Protein AF-F6DNU6-F1 (afdb_monomer_lite)

pLDDT: mean 87.02, std 7.3, range [61.88, 95.44]

Foldseek 3Di:
DKKKKFFAADDDDPVVNLVVLLVVFWDKDKDFQDPQRPCVVVVVVVQQVLLQDPVRHRWWWKWKDQADGIIMIITGDPPHCLCPPCVVPDPVVSNVCCCVVPRCCPRRVDPCVVCVVRIDMDPPVSVSRVCSNVVVGRIMMMTDD

Sequence (145 aa):
MNQAVMVQCEGTLHPLSLLDKLAKDFIQEDYILTNHEKNLHVLCSRMDRLSQSKTGRRKPVYTLYSGGDCSFIISLKETSPLMTEFADSPPEERDQKILVKFILQPLLELDTEKQPHRLIYTKDLSAAIEAVDAGEYPYLFLFNF

Structure (mmCIF, N/CA/C/O backbone):
data_AF-F6DNU6-F1
#
_entry.id   AF-F6DNU6-F1
#
loop_
_atom_site.group_PDB
_atom_site.id
_atom_site.type_symbol
_atom_site.label_atom_id
_atom_site.label_alt_id
_atom_site.label_comp_id
_atom_site.label_asym_id
_atom_site.label_entity_id
_atom_site.label_seq_id
_atom_site.pdbx_PDB_ins_code
_atom_site.Cartn_x
_atom_site.Cartn_y
_atom_site.Cartn_z
_atom_site.occupancy
_atom_site.B_iso_or_equiv
_atom_site.auth_seq_id
_atom_site.auth_comp_id
_atom_site.auth_asym_id
_atom_site.auth_atom_id
_atom_site.pdbx_PDB_model_num
ATOM 1 N N . MET A 1 1 ? -6.520 13.226 -2.376 1.00 62.97 1 MET A N 1
ATOM 2 C CA . MET A 1 1 ? -5.460 13.452 -3.396 1.00 62.97 1 MET A CA 1
ATOM 3 C C . MET A 1 1 ? -4.565 12.225 -3.347 1.00 62.97 1 MET A C 1
ATOM 5 O O . MET A 1 1 ? -4.277 11.782 -2.248 1.00 62.97 1 MET A O 1
ATOM 9 N N . ASN A 1 2 ? -4.182 11.638 -4.484 1.00 80.50 2 ASN A N 1
ATOM 10 C CA . ASN A 1 2 ? -3.369 10.415 -4.474 1.00 80.50 2 ASN A CA 1
ATOM 11 C C . ASN A 1 2 ? -1.880 10.754 -4.371 1.00 80.50 2 ASN A C 1
ATOM 13 O O . ASN A 1 2 ? -1.423 11.723 -4.983 1.00 80.50 2 ASN A O 1
ATOM 17 N N . GLN A 1 3 ? -1.135 9.936 -3.637 1.00 86.56 3 GLN A N 1
ATOM 18 C CA . GLN A 1 3 ? 0.317 10.010 -3.557 1.00 86.56 3 GLN A CA 1
ATOM 19 C C . GLN A 1 3 ? 0.903 8.606 -3.627 1.00 86.56 3 GLN A C 1
ATOM 21 O O . GLN A 1 3 ? 0.259 7.617 -3.272 1.00 86.56 3 GLN A O 1
ATOM 26 N N . ALA A 1 4 ? 2.137 8.537 -4.101 1.00 89.25 4 ALA A N 1
ATOM 27 C CA . ALA A 1 4 ? 2.913 7.324 -4.115 1.00 89.25 4 ALA A CA 1
ATOM 28 C C . ALA A 1 4 ? 4.242 7.492 -3.380 1.00 89.25 4 ALA A C 1
ATOM 30 O O . ALA A 1 4 ? 4.821 8.581 -3.336 1.00 89.25 4 ALA A O 1
ATOM 31 N N . VAL A 1 5 ? 4.721 6.382 -2.827 1.00 91.94 5 VAL A N 1
ATOM 32 C CA . VAL A 1 5 ? 6.062 6.214 -2.271 1.00 91.94 5 VAL A CA 1
ATOM 33 C C . VAL A 1 5 ? 6.753 5.102 -3.034 1.00 91.94 5 VAL A C 1
ATOM 35 O O . VAL A 1 5 ? 6.322 3.951 -2.976 1.00 91.94 5 VAL A O 1
ATOM 38 N N . MET A 1 6 ? 7.832 5.451 -3.721 1.00 91.31 6 MET A N 1
ATOM 39 C CA . MET A 1 6 ? 8.791 4.483 -4.238 1.00 91.31 6 MET A CA 1
ATOM 40 C C . MET A 1 6 ? 9.806 4.171 -3.144 1.00 91.31 6 MET A C 1
ATOM 42 O O . MET A 1 6 ? 10.281 5.072 -2.442 1.00 91.31 6 MET A O 1
ATOM 46 N N . VAL A 1 7 ? 10.119 2.891 -2.986 1.00 87.38 7 VAL A N 1
ATOM 47 C CA . VAL A 1 7 ? 10.970 2.395 -1.906 1.00 87.38 7 VAL A CA 1
ATOM 48 C C . VAL A 1 7 ? 12.264 1.858 -2.491 1.00 87.38 7 VAL A C 1
ATOM 50 O O . VAL A 1 7 ? 12.227 0.934 -3.293 1.00 87.38 7 VAL A O 1
ATOM 53 N N . GLN A 1 8 ? 13.404 2.389 -2.056 1.00 84.56 8 GLN A N 1
ATOM 54 C CA . GLN A 1 8 ? 14.723 1.818 -2.322 1.00 84.56 8 GLN A CA 1
ATOM 55 C C . GLN A 1 8 ? 15.149 0.957 -1.131 1.00 84.56 8 GLN A C 1
ATOM 57 O O . GLN A 1 8 ? 15.341 1.466 -0.029 1.00 84.56 8 GLN A O 1
ATOM 62 N N . CYS A 1 9 ? 15.332 -0.345 -1.332 1.00 77.31 9 CYS A N 1
ATOM 63 C CA . CYS A 1 9 ? 15.894 -1.232 -0.315 1.00 77.31 9 CYS A CA 1
ATOM 64 C C . CYS A 1 9 ? 16.938 -2.179 -0.918 1.00 77.31 9 CYS A C 1
ATOM 66 O O . CYS A 1 9 ? 16.866 -2.549 -2.089 1.00 77.31 9 CYS A O 1
ATOM 68 N N . GLU A 1 10 ? 17.928 -2.554 -0.106 1.00 65.25 10 GLU A N 1
ATOM 69 C CA . GLU A 1 10 ? 18.915 -3.580 -0.443 1.00 65.25 10 GLU A CA 1
ATOM 70 C C . GLU A 1 10 ? 18.391 -4.928 0.062 1.00 65.25 10 GLU A C 1
ATOM 72 O O . GLU A 1 10 ? 18.157 -5.084 1.256 1.00 65.25 10 GLU A O 1
ATOM 77 N N . GLY A 1 11 ? 18.190 -5.891 -0.841 1.00 61.88 11 GLY A N 1
ATOM 78 C CA . GLY A 1 11 ? 17.512 -7.149 -0.521 1.00 61.88 11 GLY A CA 1
ATOM 79 C C . GLY A 1 11 ? 15.991 -6.982 -0.531 1.00 61.88 11 GLY A C 1
ATOM 80 O O . GLY A 1 11 ? 15.403 -6.297 0.300 1.00 61.88 11 GLY A O 1
ATOM 81 N N . THR A 1 12 ? 15.334 -7.600 -1.506 1.00 65.38 12 THR A N 1
ATOM 82 C CA . THR A 1 12 ? 13.887 -7.481 -1.688 1.00 65.38 12 THR A CA 1
ATOM 83 C C . THR A 1 12 ? 13.181 -8.642 -1.002 1.00 65.38 12 THR A C 1
ATOM 85 O O . THR A 1 12 ? 13.381 -9.812 -1.331 1.00 65.38 12 THR A O 1
ATOM 88 N N . LEU A 1 13 ? 12.333 -8.333 -0.020 1.00 77.19 13 LEU A N 1
ATOM 89 C CA . LEU A 1 13 ? 11.411 -9.322 0.524 1.00 77.19 13 LEU A CA 1
ATOM 90 C C . LEU A 1 13 ? 10.377 -9.642 -0.559 1.00 77.19 13 LEU A C 1
ATOM 92 O O . LEU A 1 13 ? 9.600 -8.766 -0.922 1.00 77.19 13 LEU A O 1
ATOM 96 N N . HIS A 1 14 ? 10.336 -10.867 -1.081 1.00 83.75 14 HIS A N 1
ATOM 97 C CA . HIS A 1 14 ? 9.390 -11.211 -2.150 1.00 83.75 14 HIS A CA 1
ATOM 98 C C . HIS A 1 14 ? 7.976 -10.647 -1.858 1.00 83.75 14 HIS A C 1
ATOM 100 O O . HIS A 1 14 ? 7.519 -10.791 -0.721 1.00 83.75 14 HIS A O 1
ATOM 106 N N . PRO A 1 15 ? 7.276 -10.006 -2.821 1.00 83.38 15 PRO A N 1
ATOM 107 C CA . PRO A 1 15 ? 6.016 -9.297 -2.560 1.00 83.38 15 PRO A CA 1
ATOM 108 C C . PRO A 1 15 ? 4.997 -10.133 -1.779 1.00 83.38 15 PRO A C 1
ATOM 110 O O . PRO A 1 15 ? 4.386 -9.653 -0.832 1.00 83.38 15 PRO A O 1
ATOM 113 N N . LEU A 1 16 ? 4.894 -11.426 -2.095 1.00 85.75 16 LEU A N 1
ATOM 114 C CA . LEU A 1 16 ? 4.028 -12.358 -1.363 1.00 85.75 16 LEU A CA 1
ATOM 115 C C . LEU A 1 16 ? 4.423 -12.525 0.113 1.00 85.75 16 LEU A C 1
ATOM 117 O O . LEU A 1 16 ? 3.560 -12.562 0.978 1.00 85.75 16 LEU A O 1
ATOM 121 N N . SER A 1 17 ? 5.717 -12.550 0.432 1.00 88.06 17 SER A N 1
ATOM 122 C CA . SER A 1 17 ? 6.191 -12.607 1.819 1.00 88.06 17 SER A CA 1
ATOM 123 C C . SER A 1 17 ? 5.912 -11.309 2.581 1.00 88.06 17 SER A C 1
ATOM 125 O O . SER A 1 17 ? 5.690 -11.343 3.791 1.00 88.06 17 SER A O 1
ATOM 127 N N . LEU A 1 18 ? 5.913 -10.162 1.894 1.00 87.12 18 LEU A N 1
ATOM 128 C CA . LEU A 1 18 ? 5.476 -8.891 2.476 1.00 87.12 18 LEU A CA 1
ATOM 129 C C . LEU A 1 18 ? 3.975 -8.929 2.792 1.00 87.12 18 LEU A C 1
ATOM 131 O O . LEU A 1 18 ? 3.565 -8.576 3.899 1.00 87.12 18 LEU A O 1
ATOM 135 N N . LEU A 1 19 ? 3.173 -9.410 1.844 1.00 88.44 19 LEU A N 1
ATOM 136 C CA . LEU A 1 19 ? 1.733 -9.581 2.006 1.00 88.44 19 LEU A CA 1
ATOM 137 C C . LEU A 1 19 ? 1.398 -10.536 3.155 1.00 88.44 19 LEU A C 1
ATOM 139 O O . LEU A 1 19 ? 0.581 -10.188 4.005 1.00 88.44 19 LEU A O 1
ATOM 143 N N . ASP A 1 20 ? 2.067 -11.682 3.265 1.00 89.56 20 ASP A N 1
ATOM 144 C CA . ASP A 1 20 ? 1.837 -12.635 4.359 1.00 89.56 20 ASP A CA 1
ATOM 145 C C . ASP A 1 20 ? 2.011 -11.983 5.738 1.00 89.56 20 ASP A C 1
ATOM 147 O O . ASP A 1 20 ? 1.183 -12.165 6.634 1.00 89.56 20 ASP A O 1
ATOM 151 N N . LYS A 1 21 ? 3.048 -11.151 5.906 1.00 89.19 21 LYS A N 1
ATOM 152 C CA . LYS A 1 21 ? 3.270 -10.412 7.159 1.00 89.19 21 LYS A CA 1
ATOM 153 C C . LYS A 1 21 ? 2.172 -9.370 7.418 1.00 89.19 21 LYS A C 1
ATOM 155 O O . LYS A 1 21 ? 1.779 -9.170 8.568 1.00 89.19 21 LYS A O 1
ATOM 160 N N . LEU A 1 22 ? 1.645 -8.737 6.368 1.00 90.44 22 LEU A N 1
ATOM 161 C CA . LEU A 1 22 ? 0.568 -7.744 6.464 1.00 90.44 22 LEU A CA 1
ATOM 162 C C . LEU A 1 22 ? -0.808 -8.364 6.738 1.00 90.44 22 LEU A C 1
ATOM 164 O O . LEU A 1 22 ? -1.674 -7.693 7.302 1.00 90.44 22 LEU A O 1
ATOM 168 N N . ALA A 1 23 ? -1.025 -9.639 6.407 1.00 90.81 23 ALA A N 1
ATOM 169 C CA . ALA A 1 23 ? -2.318 -10.318 6.549 1.00 90.81 23 ALA A CA 1
ATOM 170 C C . ALA A 1 23 ? -2.870 -10.322 7.990 1.00 90.81 23 ALA A C 1
ATOM 172 O O . ALA A 1 23 ? -4.078 -10.486 8.200 1.00 90.81 23 ALA A O 1
ATOM 173 N N . LYS A 1 24 ? -2.012 -10.113 9.000 1.00 91.31 24 LYS A N 1
ATOM 174 C CA . LYS A 1 24 ? -2.421 -9.963 10.402 1.00 91.31 24 LYS A CA 1
ATOM 175 C C . LYS A 1 24 ? -3.362 -8.771 10.592 1.00 91.31 24 LYS A C 1
ATOM 177 O O . LYS A 1 24 ? -4.462 -8.946 11.121 1.00 91.31 24 LYS A O 1
ATOM 182 N N . ASP A 1 25 ? -2.971 -7.600 10.103 1.00 93.12 25 ASP A N 1
ATOM 183 C CA . ASP 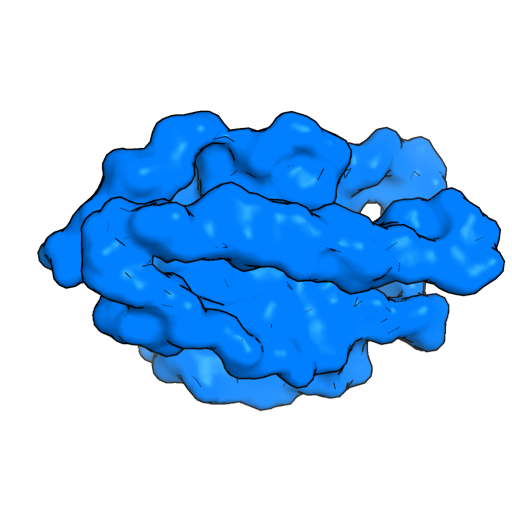A 1 25 ? -3.661 -6.328 10.350 1.00 93.12 25 ASP A CA 1
ATOM 184 C C . ASP A 1 25 ? -4.438 -5.813 9.134 1.00 93.12 25 ASP A C 1
ATOM 186 O O . ASP A 1 25 ? -5.345 -4.993 9.279 1.00 93.12 25 ASP A O 1
ATOM 190 N N . PHE A 1 26 ? -4.161 -6.352 7.949 1.00 94.31 26 PHE A N 1
ATOM 191 C CA . PHE A 1 26 ? -4.741 -5.894 6.697 1.00 94.31 26 PHE A CA 1
ATOM 192 C C . PHE A 1 26 ? -5.527 -6.991 5.972 1.00 94.31 26 PHE A C 1
ATOM 194 O O . PHE A 1 26 ? -5.268 -8.185 6.119 1.00 94.31 26 PHE A O 1
ATOM 201 N N . ILE A 1 27 ? -6.524 -6.564 5.201 1.00 94.44 27 ILE A N 1
ATOM 202 C CA . ILE A 1 27 ? -7.252 -7.366 4.215 1.00 94.44 27 ILE A CA 1
ATOM 203 C C . ILE A 1 27 ? -6.637 -7.068 2.852 1.00 94.44 27 ILE A C 1
ATOM 205 O O . ILE A 1 27 ? -6.390 -5.902 2.542 1.00 94.44 27 ILE A O 1
ATOM 209 N N . GLN A 1 28 ? -6.413 -8.107 2.057 1.00 94.44 28 GLN A N 1
ATOM 210 C CA . GLN A 1 28 ? -5.783 -8.009 0.745 1.00 94.44 28 GLN A CA 1
ATOM 211 C C . GLN A 1 28 ? -6.804 -8.278 -0.355 1.00 94.44 28 GLN A C 1
ATOM 213 O O . GLN A 1 28 ? -7.675 -9.137 -0.207 1.00 94.44 28 GLN A O 1
ATOM 218 N N . GLU A 1 29 ? -6.690 -7.528 -1.440 1.00 94.75 29 GLU A N 1
ATOM 219 C CA . GLU A 1 29 ? -7.456 -7.700 -2.666 1.00 94.75 29 GLU A CA 1
ATOM 220 C C . GLU A 1 29 ? -6.503 -7.569 -3.854 1.00 94.75 29 GLU A C 1
ATOM 222 O O . GLU A 1 29 ? -5.816 -6.555 -3.992 1.00 94.75 29 GLU A O 1
ATOM 227 N N . ASP A 1 30 ? -6.470 -8.590 -4.705 1.00 93.38 30 ASP A N 1
ATOM 228 C CA . ASP A 1 30 ? -5.688 -8.565 -5.938 1.00 93.38 30 ASP A CA 1
ATOM 229 C C . ASP A 1 30 ? -6.313 -7.584 -6.933 1.00 93.38 30 ASP A C 1
ATOM 231 O O . ASP A 1 30 ? -7.536 -7.521 -7.099 1.00 93.38 30 ASP A O 1
ATOM 235 N N . TYR A 1 31 ? -5.471 -6.838 -7.638 1.00 93.50 31 TYR A N 1
ATOM 236 C CA . TYR A 1 31 ? -5.895 -5.903 -8.665 1.00 93.50 31 TYR A CA 1
ATOM 237 C C . TYR A 1 31 ? -4.962 -5.964 -9.870 1.00 93.50 31 TYR A C 1
ATOM 239 O O . TYR A 1 31 ? -3.755 -5.749 -9.754 1.00 93.50 31 TYR A O 1
ATOM 247 N N . ILE A 1 32 ? -5.537 -6.203 -11.049 1.00 92.19 32 ILE A N 1
ATOM 248 C CA . ILE A 1 32 ? -4.787 -6.186 -12.304 1.00 92.19 32 ILE A CA 1
ATOM 249 C C . ILE A 1 32 ? -4.638 -4.742 -12.773 1.00 92.19 32 ILE A C 1
ATOM 251 O O . ILE A 1 32 ? -5.609 -4.129 -13.223 1.00 92.19 32 ILE A O 1
ATOM 255 N N . LEU A 1 33 ? -3.429 -4.199 -12.674 1.00 87.19 33 LEU A N 1
ATOM 256 C CA . LEU A 1 33 ? -3.074 -2.909 -13.248 1.00 87.19 33 LEU A CA 1
ATOM 257 C C . LEU A 1 33 ? -2.700 -3.150 -14.712 1.00 87.19 33 LEU A C 1
ATOM 259 O O . LEU A 1 33 ? -1.705 -3.794 -15.017 1.00 87.19 33 LEU A O 1
ATOM 263 N N . THR A 1 34 ? -3.550 -2.703 -15.635 1.00 81.50 34 THR A N 1
ATOM 264 C CA . THR A 1 34 ? -3.327 -2.964 -17.062 1.00 81.50 34 THR A CA 1
ATOM 265 C C . THR A 1 34 ? -2.140 -2.160 -17.574 1.00 81.50 34 THR A C 1
ATOM 267 O O . THR A 1 34 ? -2.009 -0.994 -17.197 1.00 81.50 34 THR A O 1
ATOM 270 N N . ASN A 1 35 ? -1.387 -2.725 -18.521 1.00 66.25 35 ASN A N 1
ATOM 271 C CA . ASN A 1 35 ? -0.314 -2.037 -19.244 1.00 66.25 35 ASN A CA 1
ATOM 272 C C . ASN A 1 35 ? -0.703 -0.604 -19.651 1.00 66.25 35 ASN A C 1
ATOM 274 O O . ASN A 1 35 ? -1.791 -0.368 -20.196 1.00 66.25 35 ASN A O 1
ATOM 278 N N . HIS A 1 36 ? 0.213 0.339 -19.413 1.00 64.94 36 HIS A N 1
ATOM 279 C CA . HIS A 1 36 ? 0.032 1.786 -19.607 1.00 64.94 36 HIS A CA 1
ATOM 280 C C . HIS A 1 36 ? -1.014 2.438 -18.694 1.00 64.94 36 HIS A C 1
ATOM 282 O O . HIS A 1 36 ? -1.594 3.460 -19.062 1.00 64.94 36 HIS A O 1
ATOM 288 N N . GLU A 1 37 ? -1.316 1.827 -17.546 1.00 76.94 37 GLU A N 1
ATOM 289 C CA . GLU A 1 37 ? -2.045 2.467 -16.442 1.00 76.94 37 GLU A CA 1
ATOM 290 C C . GLU A 1 37 ? -3.450 2.965 -16.796 1.00 76.94 37 GLU A C 1
ATOM 292 O O . GLU A 1 37 ? -4.044 3.796 -16.102 1.00 76.94 37 GLU A O 1
ATOM 297 N N . LYS A 1 38 ? -4.037 2.430 -17.872 1.00 81.75 38 LYS A N 1
ATOM 298 C CA . LYS A 1 38 ? -5.338 2.882 -18.387 1.00 81.75 38 LYS A CA 1
ATOM 299 C C . LYS A 1 38 ? -6.442 2.784 -17.335 1.00 81.75 38 LYS A C 1
ATOM 301 O O . LYS A 1 38 ? -7.406 3.548 -17.378 1.00 81.75 38 LYS A O 1
ATOM 306 N N . ASN A 1 39 ? -6.300 1.863 -16.384 1.00 89.50 39 ASN A N 1
ATOM 307 C CA . ASN A 1 39 ? -7.226 1.640 -15.283 1.00 89.50 39 ASN A CA 1
ATOM 308 C C . ASN A 1 39 ? -6.741 2.171 -13.920 1.00 89.50 39 ASN A C 1
ATOM 310 O O . ASN A 1 39 ? -7.404 1.912 -12.918 1.00 89.50 39 ASN A O 1
ATOM 314 N N . LEU A 1 40 ? -5.673 2.974 -13.853 1.00 90.44 40 LEU A N 1
ATOM 315 C CA . LEU A 1 40 ? -5.194 3.565 -12.595 1.00 90.44 40 LEU A CA 1
ATOM 316 C C . LEU A 1 40 ? -6.287 4.378 -11.881 1.00 90.44 40 LEU A C 1
ATOM 318 O O . LEU A 1 40 ? -6.467 4.283 -10.670 1.00 90.44 40 LEU A O 1
ATOM 322 N N . HIS A 1 41 ? -7.106 5.112 -12.635 1.00 90.62 41 HIS A N 1
ATOM 323 C CA . HIS A 1 41 ? -8.256 5.833 -12.083 1.00 90.62 41 HIS A CA 1
ATOM 324 C C . HIS A 1 41 ? -9.299 4.899 -11.429 1.00 90.62 41 HIS A C 1
ATOM 326 O O . HIS A 1 41 ? -9.942 5.271 -10.441 1.00 90.62 41 HIS A O 1
ATOM 332 N N . VAL A 1 42 ? -9.461 3.679 -11.955 1.00 93.06 42 VAL A N 1
ATOM 333 C CA . VAL A 1 42 ? -10.346 2.647 -11.394 1.00 93.06 42 VAL A CA 1
ATOM 334 C C . VAL A 1 42 ? -9.745 2.087 -10.108 1.00 93.06 42 VAL A C 1
ATOM 336 O O . VAL A 1 42 ? -10.480 1.935 -9.131 1.00 93.06 42 VAL A O 1
ATOM 339 N N . LEU A 1 43 ? -8.430 1.844 -10.078 1.00 92.88 43 LEU A N 1
ATOM 340 C CA . LEU A 1 43 ? -7.699 1.454 -8.869 1.00 92.88 43 LEU A CA 1
ATOM 341 C C . LEU A 1 43 ? -7.884 2.497 -7.760 1.00 92.88 43 LEU A C 1
ATOM 343 O O . LEU A 1 43 ? -8.356 2.156 -6.676 1.00 92.88 43 LEU A O 1
ATOM 347 N N . CYS A 1 44 ? -7.620 3.776 -8.040 1.00 92.00 44 CYS A N 1
ATOM 348 C CA . CYS A 1 44 ? -7.802 4.851 -7.061 1.00 92.00 44 CYS A CA 1
ATOM 349 C C . CYS A 1 44 ? -9.251 4.927 -6.559 1.00 92.00 44 CYS A C 1
ATOM 351 O O . CYS A 1 44 ? -9.487 5.004 -5.354 1.00 92.00 44 CYS A O 1
ATOM 353 N N . SER A 1 45 ? -10.230 4.805 -7.463 1.00 92.81 45 SER A N 1
ATOM 354 C CA . SER A 1 45 ? -11.652 4.776 -7.094 1.00 92.81 45 SER A CA 1
ATOM 355 C C . SER A 1 45 ? -12.006 3.571 -6.213 1.00 92.81 45 SER A C 1
ATOM 357 O O . SER A 1 45 ? -12.857 3.669 -5.324 1.00 92.81 45 SER A O 1
ATOM 359 N N . ARG A 1 46 ? -11.378 2.411 -6.449 1.00 94.31 46 ARG A N 1
ATOM 360 C CA . ARG A 1 46 ? -11.548 1.215 -5.617 1.00 94.31 46 ARG A CA 1
ATOM 361 C C . ARG A 1 46 ? -10.947 1.429 -4.232 1.00 94.31 46 ARG A C 1
ATOM 363 O O . ARG A 1 46 ? -11.629 1.135 -3.252 1.00 94.31 46 ARG A O 1
ATOM 370 N N . MET A 1 47 ? -9.742 1.993 -4.151 1.00 94.12 47 MET A N 1
ATOM 371 C CA . MET A 1 47 ? -9.104 2.360 -2.885 1.00 94.12 47 MET A CA 1
ATOM 372 C C . MET A 1 47 ? -9.965 3.344 -2.084 1.00 94.12 47 MET A C 1
ATOM 374 O O . MET A 1 47 ? -10.168 3.128 -0.892 1.00 94.12 47 MET A O 1
ATOM 378 N N . ASP A 1 48 ? -10.541 4.365 -2.728 1.00 92.62 48 ASP A N 1
ATOM 379 C CA . ASP A 1 48 ? -11.447 5.324 -2.081 1.00 92.62 48 ASP A CA 1
ATOM 380 C C . ASP A 1 48 ? -12.675 4.641 -1.482 1.00 92.62 48 ASP A C 1
ATOM 382 O O . ASP A 1 48 ? -12.999 4.857 -0.314 1.00 92.62 48 ASP A O 1
ATOM 386 N N . ARG A 1 49 ? -13.341 3.773 -2.252 1.00 92.94 49 ARG A N 1
ATOM 387 C CA . ARG A 1 49 ? -14.501 3.011 -1.760 1.00 92.94 49 ARG A CA 1
ATOM 388 C C . ARG A 1 49 ? -14.125 2.100 -0.607 1.00 92.94 49 ARG A C 1
ATOM 390 O O . ARG A 1 49 ? -14.872 2.012 0.362 1.00 92.94 49 ARG A O 1
ATOM 397 N N . LEU A 1 50 ? -12.981 1.430 -0.708 1.00 93.19 50 LEU A N 1
ATOM 398 C CA . LEU A 1 50 ? -12.484 0.601 0.375 1.00 93.19 50 LEU A CA 1
ATOM 399 C C . LEU A 1 50 ? -12.199 1.463 1.598 1.00 93.19 50 LEU A C 1
ATOM 401 O O . LEU A 1 50 ? -12.591 1.056 2.674 1.00 93.19 50 LEU A O 1
ATOM 405 N N . SER A 1 51 ? -11.637 2.664 1.467 1.00 92.12 51 SER A N 1
ATOM 406 C CA . SER A 1 51 ? -11.329 3.537 2.609 1.00 92.12 51 SER A CA 1
ATOM 407 C C . SER A 1 51 ? -12.556 3.965 3.429 1.00 92.12 51 SER A C 1
ATOM 409 O O . SER A 1 51 ? -12.418 4.371 4.583 1.00 92.12 51 SER A O 1
ATOM 411 N N . GLN A 1 52 ? -13.769 3.847 2.885 1.00 90.44 52 GLN A N 1
ATOM 412 C CA . GLN A 1 52 ? -15.000 4.193 3.592 1.00 90.44 52 GLN A CA 1
ATOM 413 C C . GLN A 1 52 ? -15.350 3.108 4.626 1.00 90.44 52 GLN A C 1
ATOM 415 O O . GLN A 1 52 ? -15.701 1.981 4.279 1.00 90.44 52 GLN A O 1
ATOM 420 N N . SER A 1 53 ? -15.262 3.443 5.918 1.00 82.12 53 SER A N 1
ATOM 421 C CA . SER A 1 53 ? -15.701 2.566 7.016 1.00 82.12 53 SER A CA 1
ATOM 422 C C . SER A 1 53 ? -17.174 2.779 7.353 1.00 82.12 53 SER A C 1
ATOM 424 O O . SER A 1 53 ? -17.693 3.896 7.282 1.00 82.12 53 SER A O 1
ATOM 426 N N . LYS A 1 54 ? -17.812 1.726 7.876 1.00 77.69 54 LYS A N 1
ATOM 427 C CA . LYS A 1 54 ? -19.148 1.802 8.492 1.00 77.69 54 LYS A CA 1
ATOM 428 C C . LYS A 1 54 ? -19.202 2.751 9.693 1.00 77.69 54 LYS A C 1
ATOM 430 O O . LYS A 1 54 ? -20.262 3.275 10.011 1.00 77.69 54 LYS A O 1
ATOM 435 N N . THR A 1 55 ? -18.065 2.973 10.351 1.00 77.44 55 THR A N 1
ATOM 436 C CA . THR A 1 55 ? -17.939 3.863 11.517 1.00 77.44 55 THR A CA 1
ATOM 437 C C . THR A 1 55 ? -17.833 5.346 11.146 1.00 77.44 55 THR A C 1
ATOM 439 O O . THR A 1 55 ? -17.714 6.192 12.029 1.00 77.44 55 THR A O 1
ATOM 442 N N . GLY A 1 56 ? -17.821 5.678 9.849 1.00 77.44 56 GLY A N 1
ATOM 443 C CA . GLY A 1 56 ? -17.587 7.036 9.349 1.00 77.44 56 GLY A CA 1
ATOM 444 C C . GLY A 1 56 ? -16.117 7.474 9.388 1.00 77.44 56 GLY A C 1
ATOM 445 O O . GLY A 1 56 ? -15.770 8.488 8.789 1.00 77.44 56 GLY A O 1
ATOM 446 N N . ARG A 1 57 ? -15.227 6.708 10.036 1.00 81.50 57 ARG A N 1
ATOM 447 C CA . ARG A 1 57 ? -13.780 6.964 10.020 1.00 81.50 57 ARG A CA 1
ATOM 448 C C . ARG A 1 57 ? -13.160 6.392 8.752 1.00 81.50 57 ARG A C 1
ATOM 450 O O . ARG A 1 57 ? -13.223 5.190 8.526 1.00 81.50 57 ARG A O 1
ATOM 457 N N . ARG A 1 58 ? -12.505 7.225 7.942 1.00 87.50 58 ARG A N 1
ATOM 458 C CA . ARG A 1 58 ? -11.729 6.744 6.788 1.00 87.50 58 ARG A CA 1
ATOM 459 C C . ARG A 1 58 ? -10.681 5.741 7.272 1.00 87.50 58 ARG A C 1
ATOM 461 O O . ARG A 1 58 ? -9.894 6.097 8.149 1.00 87.50 58 ARG A O 1
ATOM 468 N N . LYS A 1 59 ? -10.647 4.522 6.738 1.00 90.25 59 LYS A N 1
ATOM 469 C CA . LYS A 1 59 ? -9.592 3.546 7.039 1.00 90.25 59 LYS A CA 1
ATOM 470 C C . LYS A 1 59 ? -8.412 3.696 6.069 1.00 90.25 59 LYS A C 1
ATOM 472 O O . LYS A 1 59 ? -8.654 4.001 4.900 1.00 90.25 59 LYS A O 1
ATOM 477 N N . PRO A 1 60 ? -7.172 3.462 6.525 1.00 92.81 60 PRO A N 1
ATOM 478 C CA . PRO A 1 60 ? -6.010 3.416 5.648 1.00 92.81 60 PRO A CA 1
ATOM 479 C C . PRO A 1 60 ? -6.145 2.313 4.594 1.00 92.81 60 PRO A C 1
ATOM 481 O O . PRO A 1 60 ? -6.497 1.169 4.912 1.00 92.81 60 PRO A O 1
ATOM 484 N N . VAL A 1 61 ? -5.859 2.665 3.342 1.00 94.38 61 VAL A N 1
ATOM 485 C CA . VAL A 1 61 ? -5.813 1.742 2.204 1.00 94.38 61 VAL A CA 1
ATOM 486 C C . VAL A 1 61 ? -4.591 2.071 1.361 1.00 94.38 61 VAL A C 1
ATOM 488 O O . VAL A 1 61 ? -4.409 3.213 0.937 1.00 94.38 61 VAL A O 1
ATOM 491 N N . TYR A 1 62 ? -3.789 1.049 1.096 1.00 95.06 62 TYR A N 1
ATOM 492 C CA . TYR A 1 62 ? -2.581 1.130 0.288 1.00 95.06 62 TYR A CA 1
ATOM 493 C C . TYR A 1 62 ? -2.729 0.233 -0.933 1.00 95.06 62 TYR A C 1
ATOM 495 O O . TYR A 1 62 ? -3.454 -0.754 -0.877 1.00 95.06 62 TYR A O 1
ATOM 503 N N . THR A 1 63 ? -2.015 0.531 -2.008 1.00 95.31 63 THR A N 1
ATOM 504 C CA . THR A 1 63 ? -1.743 -0.456 -3.054 1.00 95.31 63 THR A CA 1
ATOM 505 C C . THR A 1 63 ? -0.252 -0.710 -3.089 1.00 95.31 63 THR A C 1
ATOM 507 O O . THR A 1 63 ? 0.514 0.233 -3.256 1.00 95.31 63 THR A O 1
ATOM 510 N N . LEU A 1 64 ? 0.145 -1.969 -2.933 1.00 94.44 64 LEU A N 1
ATOM 511 C CA . LEU A 1 64 ? 1.500 -2.434 -3.188 1.00 94.44 64 LEU A CA 1
ATOM 512 C C . LEU A 1 64 ? 1.618 -2.836 -4.656 1.00 94.44 64 LEU A C 1
ATOM 514 O O . LEU A 1 64 ? 0.850 -3.667 -5.143 1.00 94.44 64 LEU A O 1
ATOM 518 N N . TYR A 1 65 ? 2.613 -2.283 -5.328 1.00 93.44 65 TYR A N 1
ATOM 519 C CA . TYR A 1 65 ? 2.987 -2.642 -6.682 1.00 93.44 65 TYR A CA 1
ATOM 520 C C . TYR A 1 65 ? 4.481 -2.955 -6.745 1.00 93.44 65 TYR A C 1
ATOM 522 O O . TYR A 1 65 ? 5.290 -2.254 -6.140 1.00 93.44 65 TYR A O 1
ATOM 530 N N . SER A 1 66 ? 4.837 -4.031 -7.441 1.00 91.12 66 SER A N 1
ATOM 531 C CA . SER A 1 66 ? 6.212 -4.538 -7.545 1.00 91.12 66 SER A CA 1
ATOM 532 C C . SER A 1 66 ? 6.593 -4.902 -8.985 1.00 91.12 66 SER A C 1
ATOM 534 O O . SER A 1 66 ? 7.420 -5.788 -9.190 1.00 91.12 66 SER A O 1
ATOM 536 N N . GLY A 1 67 ? 5.943 -4.265 -9.965 1.00 88.25 67 GLY A N 1
ATOM 537 C CA . GLY A 1 67 ? 6.163 -4.477 -11.397 1.00 88.25 67 GLY A CA 1
ATOM 538 C C . GLY A 1 67 ? 5.232 -5.516 -12.028 1.00 88.25 67 GLY A C 1
ATOM 539 O O . GLY A 1 67 ? 4.699 -6.405 -11.352 1.00 88.25 67 GLY A O 1
ATOM 540 N N . GLY A 1 68 ? 5.046 -5.398 -13.344 1.00 86.88 68 GLY A N 1
ATOM 541 C CA . GLY A 1 68 ? 4.165 -6.254 -14.141 1.00 86.88 68 GLY A CA 1
ATOM 542 C C . GLY A 1 68 ? 2.687 -5.885 -13.997 1.00 86.88 68 GLY A C 1
ATOM 543 O O . GLY A 1 68 ? 2.338 -4.731 -13.771 1.00 86.88 68 GLY A O 1
ATOM 544 N N . ASP A 1 69 ? 1.798 -6.872 -14.111 1.00 85.50 69 ASP A N 1
ATOM 545 C CA . ASP A 1 69 ? 0.358 -6.598 -14.252 1.00 85.50 69 ASP A CA 1
ATOM 546 C C . ASP A 1 69 ? -0.407 -6.685 -12.920 1.00 85.50 69 ASP A C 1
ATOM 548 O O . ASP A 1 69 ? -1.585 -6.338 -12.850 1.00 85.50 69 ASP A O 1
ATOM 552 N N . CYS A 1 70 ? 0.221 -7.197 -11.857 1.00 88.06 70 CYS A N 1
ATOM 553 C CA . CYS A 1 70 ? -0.446 -7.464 -10.585 1.00 88.06 70 CYS A CA 1
ATOM 554 C C . CYS A 1 70 ? -0.067 -6.430 -9.523 1.00 88.06 70 CYS A C 1
ATOM 556 O O . CYS A 1 70 ? 1.103 -6.143 -9.278 1.00 88.06 70 CYS A O 1
ATOM 558 N N . SER A 1 71 ? -1.083 -5.907 -8.852 1.00 93.06 71 SER A N 1
ATOM 559 C CA . SER A 1 71 ? -0.966 -5.029 -7.696 1.00 93.06 71 SER A CA 1
ATOM 560 C C . SER A 1 71 ? -1.876 -5.541 -6.584 1.00 93.06 71 SER A C 1
ATOM 562 O O . SER A 1 71 ? -2.860 -6.233 -6.843 1.00 93.06 71 SER A O 1
ATOM 564 N N . PHE A 1 72 ? -1.558 -5.204 -5.341 1.00 94.81 72 PHE A N 1
ATOM 565 C CA . PHE A 1 72 ? -2.295 -5.690 -4.181 1.00 94.81 72 PHE A CA 1
ATOM 566 C C . PHE A 1 72 ? -2.837 -4.513 -3.391 1.00 94.81 72 PHE A C 1
ATOM 568 O O . PHE A 1 72 ? -2.070 -3.727 -2.832 1.00 94.81 72 PHE A O 1
ATOM 575 N N . ILE A 1 73 ? -4.159 -4.400 -3.315 1.00 95.44 73 ILE A N 1
ATOM 576 C CA . ILE A 1 73 ? -4.819 -3.423 -2.457 1.00 95.44 73 ILE A CA 1
ATOM 577 C C . ILE A 1 73 ? -4.850 -3.984 -1.038 1.00 95.44 73 ILE A C 1
ATOM 579 O O . ILE A 1 73 ? -5.401 -5.050 -0.777 1.00 95.44 73 ILE A O 1
ATOM 583 N N . ILE A 1 74 ? -4.275 -3.245 -0.103 1.00 95.19 74 ILE A N 1
ATOM 584 C CA . ILE A 1 74 ? -4.076 -3.637 1.284 1.00 95.19 74 ILE A CA 1
ATOM 585 C C . ILE A 1 74 ? -4.858 -2.648 2.155 1.00 95.19 74 ILE A C 1
ATOM 587 O O . ILE A 1 74 ? -4.479 -1.489 2.324 1.00 95.19 74 ILE A O 1
ATOM 591 N N . SER A 1 75 ? -5.993 -3.098 2.687 1.00 94.50 75 SER A N 1
ATOM 592 C CA . SER A 1 75 ? -6.916 -2.286 3.491 1.00 94.50 75 SER A CA 1
ATOM 593 C C . SER A 1 75 ? -6.809 -2.632 4.968 1.00 94.50 75 SER A C 1
ATOM 595 O O . SER A 1 75 ? -6.943 -3.802 5.329 1.00 94.50 75 SER A O 1
ATOM 597 N N . LEU A 1 76 ? -6.643 -1.640 5.843 1.00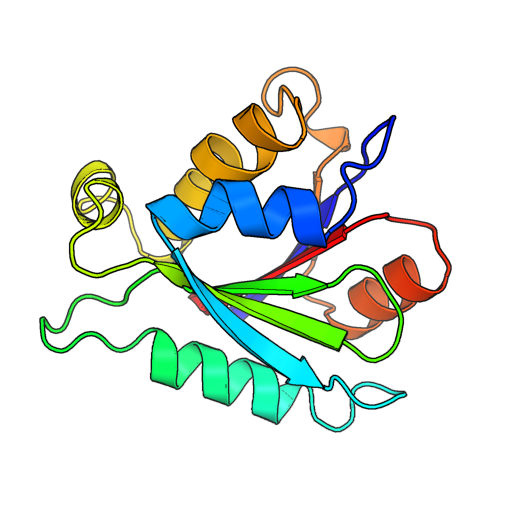 93.75 76 LEU A N 1
ATOM 598 C CA . LEU A 1 76 ? -6.553 -1.898 7.281 1.00 93.75 76 LEU A CA 1
ATOM 599 C C . LEU A 1 76 ? -7.865 -2.508 7.812 1.00 93.75 76 LEU A C 1
ATOM 601 O O . LEU A 1 76 ? -8.964 -2.066 7.458 1.00 93.75 76 LEU A O 1
ATOM 605 N N . LYS A 1 77 ? -7.772 -3.543 8.653 1.00 92.69 77 LYS A N 1
ATOM 606 C CA . LYS A 1 77 ? -8.946 -4.132 9.314 1.00 92.69 77 LYS A CA 1
ATOM 607 C C . LYS A 1 77 ? -9.540 -3.124 10.293 1.00 92.69 77 LYS A C 1
ATOM 609 O O . LYS A 1 77 ? -8.815 -2.526 11.079 1.00 92.69 77 LYS A O 1
ATOM 614 N N . GLU A 1 78 ? -10.867 -3.012 10.327 1.00 88.50 78 GLU A N 1
ATOM 615 C CA . GLU A 1 78 ? -11.553 -2.151 11.308 1.00 88.50 78 GLU A CA 1
ATOM 616 C C . GLU A 1 78 ? -11.261 -2.573 12.759 1.00 88.50 78 GLU A C 1
ATOM 618 O O . GLU A 1 78 ? -11.315 -1.751 13.667 1.00 88.50 78 GLU A O 1
ATOM 623 N N . THR A 1 79 ? -10.918 -3.846 12.970 1.00 89.19 79 THR A N 1
ATOM 624 C CA . THR A 1 79 ? -10.548 -4.417 14.271 1.00 89.19 79 THR A CA 1
ATOM 625 C C . THR A 1 79 ? -9.066 -4.264 14.616 1.00 89.19 79 THR A C 1
ATOM 627 O O . THR A 1 79 ? -8.664 -4.693 15.695 1.00 89.19 79 THR A O 1
ATOM 630 N N . SER A 1 80 ? -8.228 -3.745 13.710 1.00 90.50 80 SER A N 1
ATOM 631 C CA . SER A 1 80 ? -6.798 -3.596 13.986 1.00 90.50 80 SER A CA 1
ATOM 632 C C . SER A 1 80 ? -6.576 -2.485 15.020 1.00 90.50 80 SER A C 1
ATOM 634 O O . SER A 1 80 ? -7.171 -1.411 14.888 1.00 90.50 80 SER A O 1
ATOM 636 N N . PRO A 1 81 ? -5.689 -2.681 16.015 1.00 88.19 81 PRO A N 1
ATOM 637 C CA . PRO A 1 81 ? -5.339 -1.628 16.972 1.00 88.19 81 PRO A CA 1
ATOM 638 C C . PRO A 1 81 ? -4.768 -0.370 16.290 1.00 88.19 81 PRO A C 1
ATOM 640 O O . PRO A 1 81 ? -4.925 0.740 16.808 1.00 88.19 81 PRO A O 1
ATOM 643 N N . LEU A 1 82 ? -4.211 -0.514 15.080 1.00 87.75 82 LEU A N 1
ATOM 644 C CA . LEU A 1 82 ? -3.680 0.587 14.271 1.00 87.75 82 LEU A CA 1
ATOM 645 C C . LEU A 1 82 ? -4.755 1.610 13.865 1.00 87.75 82 LEU A C 1
ATOM 647 O O . LEU A 1 82 ? -4.433 2.768 13.606 1.00 87.75 82 LEU A O 1
ATOM 651 N N . MET A 1 83 ? -6.041 1.227 13.866 1.00 86.25 83 MET A N 1
ATOM 652 C CA . MET A 1 83 ? -7.156 2.160 13.644 1.00 86.25 83 MET A CA 1
ATOM 653 C C . MET A 1 83 ? -7.294 3.198 14.766 1.00 86.25 83 MET A C 1
ATOM 655 O O . MET A 1 83 ? -7.892 4.255 14.555 1.00 86.25 83 MET A O 1
ATOM 659 N N . THR A 1 84 ? -6.781 2.891 15.962 1.00 85.19 84 THR A N 1
ATOM 660 C CA . THR A 1 84 ? -6.890 3.751 17.149 1.00 85.19 84 THR A CA 1
ATOM 661 C C . THR A 1 84 ? -5.591 4.454 17.520 1.00 85.19 84 THR A C 1
ATOM 663 O O . THR A 1 84 ? -5.651 5.567 18.030 1.00 85.19 84 THR A O 1
ATOM 666 N N . GLU A 1 85 ? -4.435 3.858 17.218 1.00 83.69 85 GLU A N 1
ATOM 667 C CA . GLU A 1 85 ? -3.116 4.356 17.642 1.00 83.69 85 GLU A CA 1
ATOM 668 C C . GLU A 1 85 ? -2.785 5.765 17.116 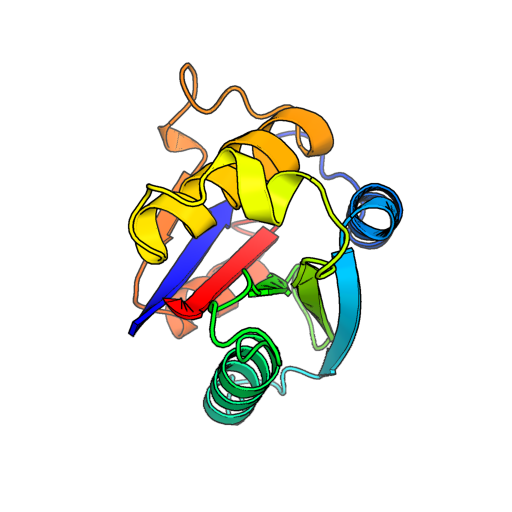1.00 83.69 85 GLU A C 1
ATOM 670 O O . GLU A 1 85 ? -2.084 6.532 17.771 1.00 83.69 85 GLU A O 1
ATOM 675 N N . PHE A 1 86 ? -3.352 6.139 15.967 1.00 81.69 86 PHE A N 1
ATOM 676 C CA . PHE A 1 86 ? -3.154 7.445 15.332 1.00 81.69 86 PHE A CA 1
ATOM 677 C C . PHE A 1 86 ? -4.480 8.157 15.030 1.00 81.69 86 PHE A C 1
ATOM 679 O O . PHE A 1 86 ? -4.563 8.943 14.087 1.00 81.69 86 PHE A O 1
ATOM 686 N N . ALA A 1 87 ? -5.534 7.871 15.801 1.00 79.19 87 ALA A N 1
ATOM 687 C CA . ALA A 1 87 ? -6.872 8.413 15.547 1.00 79.19 87 ALA A CA 1
ATOM 688 C C . ALA A 1 87 ? -6.936 9.952 15.584 1.00 79.19 87 ALA A C 1
ATOM 690 O O . ALA A 1 87 ? -7.780 10.530 14.902 1.00 79.19 87 ALA A O 1
ATOM 691 N N . ASP A 1 88 ? -6.036 10.591 16.336 1.00 84.06 88 ASP A N 1
ATOM 692 C CA . ASP A 1 88 ? -5.968 12.050 16.480 1.00 84.06 88 ASP A CA 1
ATOM 693 C C . ASP A 1 88 ? -5.153 12.737 15.370 1.00 84.06 88 ASP A C 1
ATOM 695 O O . ASP A 1 88 ? -5.155 13.963 15.266 1.00 84.06 88 ASP A O 1
ATOM 699 N N . SER A 1 89 ? -4.437 11.972 14.535 1.00 85.81 89 SER A N 1
ATOM 700 C CA . SER A 1 89 ? -3.698 12.526 13.395 1.00 85.81 89 SER A CA 1
ATOM 701 C C . SER A 1 89 ? -4.634 12.749 12.196 1.00 85.81 89 SER A C 1
ATOM 703 O O . SER A 1 89 ? -5.528 11.929 11.959 1.00 85.81 89 SER A O 1
ATOM 705 N N . PRO A 1 90 ? -4.420 13.806 11.388 1.00 87.81 90 PRO A N 1
ATOM 706 C CA . PRO A 1 90 ? -5.096 13.961 10.103 1.00 87.81 90 PRO A CA 1
ATOM 707 C C . PRO A 1 90 ? -4.926 12.703 9.230 1.00 87.81 90 PRO A C 1
ATOM 709 O O . PRO A 1 90 ? -3.867 12.077 9.301 1.00 87.81 90 PRO A O 1
ATOM 712 N N . PRO A 1 91 ? -5.911 12.332 8.386 1.00 85.56 91 PRO A N 1
ATOM 713 C CA . PRO A 1 91 ? -5.862 11.089 7.609 1.00 85.56 91 PRO A CA 1
ATOM 714 C C . PRO A 1 91 ? -4.574 10.892 6.800 1.00 85.56 91 PRO A C 1
ATOM 716 O O . PRO A 1 91 ? -4.010 9.806 6.826 1.00 85.56 91 PRO A O 1
ATOM 719 N N . GLU A 1 92 ? -4.072 11.942 6.148 1.00 85.19 92 GLU A N 1
ATOM 720 C CA . GLU A 1 92 ? -2.818 11.907 5.379 1.00 85.19 92 GLU A CA 1
ATOM 721 C C . GLU A 1 92 ? -1.609 11.547 6.257 1.00 85.19 92 GLU A C 1
ATOM 723 O O . GLU A 1 92 ? -0.897 10.579 5.988 1.00 85.19 92 GLU A O 1
ATOM 728 N N . GLU A 1 93 ? -1.418 12.270 7.362 1.00 87.69 93 GLU A N 1
ATOM 729 C CA . GLU A 1 93 ? -0.310 12.041 8.293 1.00 87.69 93 GLU A CA 1
ATOM 730 C C . GLU A 1 93 ? -0.421 10.671 8.977 1.00 87.69 93 GLU A C 1
ATOM 732 O O . GLU A 1 93 ? 0.574 9.973 9.176 1.00 87.69 93 GLU A O 1
ATOM 737 N N . ARG A 1 94 ? -1.645 10.267 9.321 1.00 89.75 94 ARG A N 1
ATOM 738 C CA . ARG A 1 94 ? -1.952 8.963 9.904 1.00 89.75 94 ARG A CA 1
ATOM 739 C C . ARG A 1 94 ? -1.556 7.830 8.963 1.00 89.75 94 ARG A C 1
ATOM 741 O O . ARG A 1 94 ? -0.841 6.915 9.371 1.00 89.75 94 ARG A O 1
ATOM 748 N N . ASP A 1 95 ? -2.017 7.891 7.719 1.00 90.12 95 ASP A N 1
ATOM 749 C CA . ASP A 1 95 ? -1.797 6.840 6.730 1.00 90.12 95 ASP A CA 1
ATOM 750 C C . ASP A 1 95 ? -0.307 6.758 6.369 1.00 90.12 95 ASP A C 1
ATOM 752 O O . ASP A 1 95 ? 0.240 5.659 6.251 1.00 90.12 95 ASP A O 1
ATOM 756 N N . GLN A 1 96 ? 0.393 7.892 6.308 1.00 89.19 96 GLN A N 1
ATOM 757 C CA . GLN A 1 96 ? 1.844 7.909 6.132 1.00 89.19 96 GLN A CA 1
ATOM 758 C C . GLN A 1 96 ? 2.587 7.312 7.340 1.00 89.19 96 GLN A C 1
ATOM 760 O O . GLN A 1 96 ? 3.497 6.501 7.158 1.00 89.19 96 GLN A O 1
ATOM 765 N N . LYS A 1 97 ? 2.200 7.661 8.576 1.00 89.81 97 LYS A N 1
ATOM 766 C CA . LYS A 1 97 ? 2.798 7.089 9.798 1.00 89.81 97 LYS A CA 1
ATOM 767 C C . LYS A 1 97 ? 2.613 5.578 9.861 1.00 89.81 97 LYS A C 1
ATOM 769 O O . LYS A 1 97 ? 3.565 4.879 10.203 1.00 89.81 97 LYS A O 1
ATOM 774 N N . ILE A 1 98 ? 1.426 5.078 9.516 1.00 91.19 98 ILE A N 1
ATOM 775 C CA . ILE A 1 98 ? 1.146 3.639 9.484 1.00 91.19 98 ILE A CA 1
ATOM 776 C C . ILE A 1 98 ? 2.023 2.952 8.433 1.00 91.19 98 ILE A C 1
ATOM 778 O O . ILE A 1 98 ? 2.696 1.974 8.758 1.00 91.19 98 ILE A O 1
ATOM 782 N N . LEU A 1 99 ? 2.092 3.495 7.212 1.00 90.50 99 LEU A N 1
ATOM 783 C CA . LEU A 1 99 ? 2.955 2.969 6.151 1.00 90.50 99 LEU A CA 1
ATOM 784 C C . LEU A 1 99 ? 4.413 2.888 6.621 1.00 90.50 99 LEU A C 1
ATOM 786 O O . LEU A 1 99 ? 5.020 1.822 6.599 1.00 90.50 99 LEU A O 1
ATOM 790 N N . VAL A 1 100 ? 4.968 3.992 7.113 1.00 88.88 100 VAL A N 1
ATOM 791 C CA . VAL A 1 100 ? 6.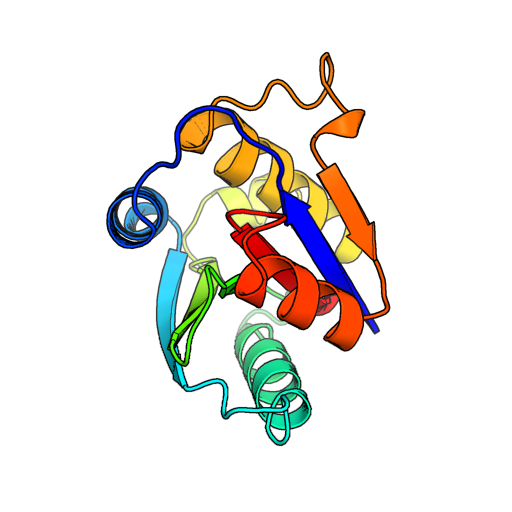378 4.056 7.510 1.00 88.88 100 VAL A CA 1
ATOM 792 C C . VAL A 1 100 ? 6.677 3.145 8.703 1.00 88.88 100 VAL A C 1
ATOM 794 O O . VAL A 1 100 ? 7.590 2.325 8.622 1.00 88.88 100 VAL A O 1
ATOM 797 N N . LYS A 1 101 ? 5.913 3.254 9.796 1.00 87.88 101 LYS A N 1
ATOM 798 C CA . LYS A 1 101 ? 6.236 2.587 11.068 1.00 87.88 101 LYS A CA 1
ATOM 799 C C . LYS A 1 101 ? 5.836 1.116 11.129 1.00 87.88 101 LYS A C 1
ATOM 801 O O . LYS A 1 101 ? 6.450 0.367 11.879 1.00 87.88 101 LYS A O 1
ATOM 806 N N . PHE A 1 102 ? 4.818 0.697 10.375 1.00 87.00 102 PHE A N 1
ATOM 807 C CA . PHE A 1 102 ? 4.261 -0.661 10.477 1.00 87.00 102 PHE A CA 1
ATOM 808 C C . PHE A 1 102 ? 4.456 -1.502 9.225 1.00 87.00 102 PHE A C 1
ATOM 810 O O . PHE A 1 102 ? 4.339 -2.723 9.298 1.00 87.00 102 PHE A O 1
ATOM 817 N N . ILE A 1 103 ? 4.773 -0.872 8.094 1.00 87.06 103 ILE A N 1
ATOM 818 C CA . ILE A 1 103 ? 5.040 -1.581 6.845 1.00 87.06 103 ILE A CA 1
ATOM 819 C C . ILE A 1 103 ? 6.525 -1.454 6.505 1.00 87.06 103 ILE A C 1
ATOM 821 O O . ILE A 1 103 ? 7.243 -2.449 6.523 1.00 87.06 103 ILE A O 1
ATOM 825 N N . LEU A 1 104 ? 7.020 -0.241 6.259 1.00 87.00 104 LEU A N 1
ATOM 826 C CA . LEU A 1 104 ? 8.368 -0.045 5.717 1.00 87.00 104 LEU A CA 1
ATOM 827 C C . LEU A 1 104 ? 9.470 -0.381 6.734 1.00 87.00 104 LEU A C 1
ATOM 829 O O . LEU A 1 104 ? 10.359 -1.172 6.427 1.00 87.00 104 LEU A O 1
ATOM 833 N N . GLN A 1 105 ? 9.392 0.154 7.955 1.00 85.88 105 GLN A N 1
ATOM 834 C CA . GLN A 1 105 ? 10.387 -0.094 9.004 1.00 85.88 105 GLN A CA 1
ATOM 835 C C . GLN A 1 105 ? 10.504 -1.579 9.394 1.00 85.88 105 GLN A C 1
ATOM 837 O O . GLN A 1 105 ? 11.595 -2.136 9.279 1.00 85.88 105 GLN A O 1
ATOM 842 N N . PRO A 1 106 ? 9.429 -2.261 9.835 1.00 83.31 106 PRO A N 1
ATOM 843 C CA . PRO A 1 106 ? 9.557 -3.614 10.371 1.00 83.31 106 PRO A CA 1
ATOM 844 C C . PRO A 1 106 ? 9.587 -4.705 9.297 1.00 83.31 106 PRO A C 1
ATOM 846 O O . PRO A 1 106 ? 10.079 -5.798 9.575 1.00 83.31 106 PRO A O 1
ATOM 849 N N . LEU A 1 107 ? 9.030 -4.470 8.101 1.00 82.88 107 LEU A N 1
ATOM 850 C CA . LEU A 1 107 ? 8.918 -5.525 7.082 1.00 82.88 107 LEU A CA 1
ATOM 851 C C . LEU A 1 107 ? 10.008 -5.444 6.019 1.00 82.88 107 LEU A C 1
ATOM 853 O O . LEU A 1 107 ? 10.379 -6.490 5.486 1.00 82.88 107 LEU A O 1
ATOM 857 N N . LEU A 1 108 ? 10.507 -4.238 5.735 1.00 80.31 108 LEU A N 1
ATOM 858 C CA . LEU A 1 108 ? 11.582 -3.989 4.771 1.00 80.31 108 LEU A CA 1
ATOM 859 C C . LEU A 1 108 ? 12.893 -3.558 5.445 1.00 80.31 108 LEU A C 1
ATOM 861 O O . LEU A 1 108 ? 13.835 -3.199 4.749 1.00 80.31 108 LEU A O 1
ATOM 865 N N . GLU A 1 109 ? 12.946 -3.584 6.783 1.00 77.69 109 GLU A N 1
ATOM 866 C CA . GLU A 1 109 ? 14.130 -3.242 7.591 1.00 77.69 109 GLU A CA 1
ATOM 867 C C . GLU A 1 109 ? 14.690 -1.839 7.288 1.00 77.69 109 GLU A C 1
ATOM 869 O O . GLU A 1 109 ? 15.880 -1.560 7.437 1.00 77.69 109 GLU A O 1
ATOM 874 N N . LEU A 1 110 ? 13.813 -0.925 6.863 1.00 79.75 110 LEU A N 1
ATOM 875 C CA . LEU A 1 110 ? 14.182 0.441 6.520 1.00 79.75 110 LEU A CA 1
ATOM 876 C C . LEU A 1 110 ? 14.148 1.323 7.756 1.00 79.75 110 LEU A C 1
ATOM 878 O O . LEU A 1 110 ? 13.079 1.739 8.186 1.00 79.75 110 LEU A O 1
ATOM 882 N N . ASP A 1 111 ? 15.308 1.694 8.290 1.00 78.69 111 ASP A N 1
ATOM 883 C CA . ASP A 1 111 ? 15.383 2.772 9.277 1.00 78.69 111 ASP A CA 1
ATOM 884 C C . ASP A 1 111 ? 15.185 4.121 8.569 1.00 78.69 111 ASP A C 1
ATOM 886 O O . ASP A 1 111 ? 16.133 4.784 8.150 1.00 78.69 111 ASP A O 1
ATOM 890 N N . THR A 1 112 ? 13.927 4.517 8.389 1.00 73.81 112 THR A N 1
ATOM 891 C CA . THR A 1 112 ? 13.552 5.727 7.643 1.00 73.81 112 THR A CA 1
ATOM 892 C C . THR A 1 112 ? 14.005 7.023 8.317 1.00 73.81 112 THR A C 1
ATOM 894 O O . THR A 1 112 ? 14.059 8.054 7.651 1.00 73.81 112 THR A O 1
ATOM 897 N N . GLU A 1 113 ? 14.334 6.997 9.614 1.00 78.00 113 GLU A N 1
ATOM 898 C CA . GLU A 1 113 ? 14.902 8.155 10.317 1.00 78.00 113 GLU A CA 1
ATOM 899 C C . GLU A 1 113 ? 16.386 8.330 9.974 1.00 78.00 113 GLU A C 1
ATOM 901 O O . GLU A 1 113 ? 16.854 9.454 9.792 1.00 78.00 113 GLU A O 1
ATOM 906 N N . LYS A 1 114 ? 17.123 7.224 9.818 1.00 74.19 114 LYS A N 1
ATOM 907 C CA . LYS A 1 114 ? 18.543 7.247 9.427 1.00 74.19 114 LYS A CA 1
ATOM 908 C C . LYS A 1 114 ? 18.763 7.240 7.916 1.00 74.19 114 LYS A C 1
ATOM 910 O O . LYS A 1 114 ? 19.820 7.662 7.449 1.00 74.19 114 LYS A O 1
ATOM 915 N N . GLN A 1 115 ? 17.790 6.762 7.145 1.00 77.81 115 GLN A N 1
ATOM 916 C CA . GLN A 1 115 ? 17.876 6.578 5.695 1.00 77.81 115 GLN A CA 1
ATOM 917 C C . GLN A 1 115 ? 16.666 7.194 4.965 1.00 77.81 115 GLN A C 1
ATOM 919 O O . GLN A 1 115 ? 16.014 6.515 4.172 1.00 77.81 115 GLN A O 1
ATOM 924 N N . PRO A 1 116 ? 16.351 8.488 5.172 1.00 7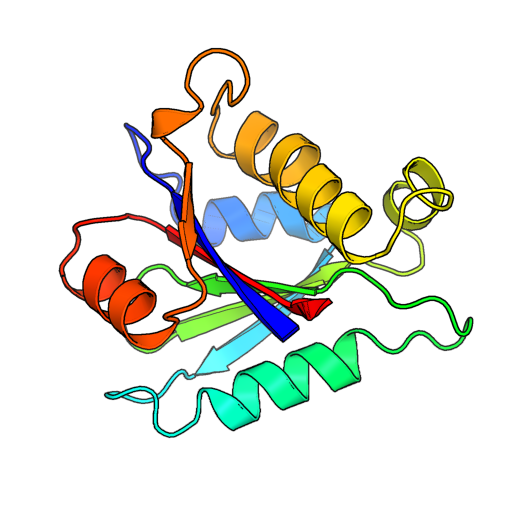5.38 116 PRO A N 1
ATOM 925 C CA . PRO A 1 116 ? 15.173 9.113 4.562 1.00 75.38 116 PRO A CA 1
ATOM 926 C C . PRO A 1 116 ? 15.239 9.142 3.028 1.00 75.38 116 PRO A C 1
ATOM 928 O O . PRO A 1 116 ? 14.209 9.122 2.366 1.00 75.38 116 PRO A O 1
ATOM 931 N N . HIS A 1 117 ? 16.450 9.127 2.460 1.00 77.38 117 HIS A N 1
ATOM 932 C CA . HIS A 1 117 ? 16.691 9.089 1.015 1.00 77.38 117 HIS A CA 1
ATOM 933 C C . HIS A 1 117 ? 16.198 7.800 0.341 1.00 77.38 117 HIS A C 1
ATOM 935 O O . HIS A 1 117 ? 16.068 7.774 -0.876 1.00 77.38 117 HIS A O 1
ATOM 941 N N . ARG A 1 118 ? 15.904 6.747 1.115 1.00 84.38 118 ARG A N 1
ATOM 942 C CA . ARG A 1 118 ? 15.365 5.485 0.595 1.00 84.38 118 ARG A CA 1
ATOM 943 C C . ARG A 1 118 ? 13.872 5.548 0.264 1.00 84.38 118 ARG A C 1
ATOM 945 O O . ARG A 1 118 ? 13.346 4.599 -0.309 1.00 84.38 118 ARG A O 1
ATOM 952 N N . LEU A 1 119 ? 13.186 6.638 0.616 1.00 88.38 119 LEU A N 1
ATOM 953 C CA . LEU A 1 119 ? 11.774 6.854 0.309 1.00 88.38 119 LEU A CA 1
ATOM 954 C C . LEU A 1 119 ? 11.611 8.055 -0.618 1.00 88.38 119 LEU A C 1
ATOM 956 O O . LEU A 1 119 ? 11.942 9.181 -0.246 1.00 88.38 119 LEU A O 1
ATOM 960 N N . ILE A 1 120 ? 11.037 7.829 -1.796 1.00 90.75 120 ILE A N 1
ATOM 961 C CA . ILE A 1 120 ? 10.761 8.897 -2.757 1.00 90.75 120 ILE A CA 1
ATOM 962 C C . ILE A 1 120 ? 9.257 9.078 -2.879 1.00 90.75 120 ILE A C 1
ATOM 964 O O . ILE A 1 120 ? 8.543 8.221 -3.395 1.00 90.75 120 ILE A O 1
ATOM 968 N N . TYR A 1 121 ? 8.784 10.220 -2.391 1.00 90.56 121 TYR A N 1
ATOM 969 C CA . TYR A 1 121 ? 7.382 10.610 -2.443 1.00 90.56 121 TYR A CA 1
ATOM 970 C C . TYR A 1 121 ? 7.098 11.358 -3.744 1.00 90.56 121 TYR A C 1
ATOM 972 O O . TYR A 1 121 ? 7.778 12.332 -4.063 1.00 90.56 121 TYR A O 1
ATOM 980 N N . THR A 1 122 ? 6.056 10.958 -4.466 1.00 92.19 122 THR A N 1
ATOM 981 C CA . THR A 1 122 ? 5.651 11.607 -5.719 1.00 92.19 122 THR A CA 1
ATOM 982 C C . THR A 1 122 ? 4.133 11.653 -5.871 1.00 92.19 122 THR A C 1
ATOM 984 O O . THR A 1 122 ? 3.402 10.834 -5.314 1.00 92.19 122 THR A O 1
ATOM 987 N N . LYS A 1 123 ? 3.653 12.656 -6.611 1.00 90.62 123 LYS A N 1
ATOM 988 C CA . LYS A 1 123 ? 2.257 12.760 -7.071 1.00 90.62 123 LYS A CA 1
ATOM 98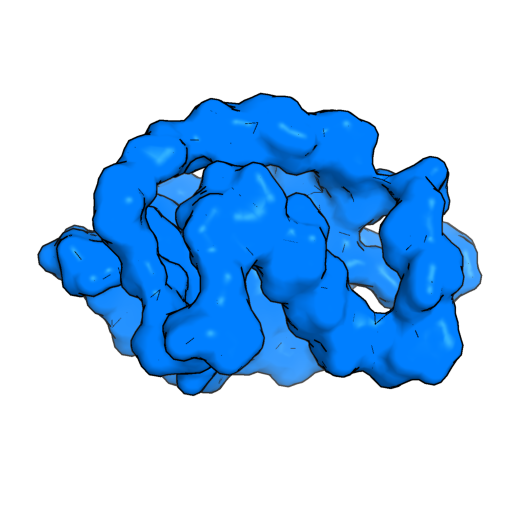9 C C . LYS A 1 123 ? 2.104 12.340 -8.534 1.00 90.62 123 LYS A C 1
ATOM 991 O O . LYS A 1 123 ? 0.980 12.168 -8.995 1.00 90.62 123 LYS A O 1
ATOM 996 N N . ASP A 1 124 ? 3.220 12.199 -9.245 1.00 92.31 124 ASP A N 1
ATOM 997 C CA . ASP A 1 124 ? 3.259 11.645 -10.590 1.00 92.31 124 ASP A CA 1
ATOM 998 C C . ASP A 1 124 ? 3.242 10.121 -10.473 1.00 92.31 124 ASP A C 1
ATOM 1000 O O . ASP A 1 124 ? 4.276 9.481 -10.284 1.00 92.31 124 ASP A O 1
ATOM 1004 N N . LEU A 1 125 ? 2.029 9.565 -10.451 1.00 91.44 125 LEU A N 1
ATOM 1005 C CA . LEU A 1 125 ? 1.824 8.130 -10.282 1.00 91.44 125 LEU A CA 1
ATOM 1006 C C . LEU A 1 125 ? 2.349 7.350 -11.487 1.00 91.44 125 LEU A C 1
ATOM 1008 O O . LEU A 1 125 ? 2.857 6.251 -11.297 1.00 91.44 125 LEU A O 1
ATOM 1012 N N . SER A 1 126 ? 2.260 7.933 -12.683 1.00 90.19 126 SER A N 1
ATOM 1013 C CA . SER A 1 126 ? 2.677 7.270 -13.912 1.00 90.19 126 SER A CA 1
ATOM 1014 C C . SER A 1 126 ? 4.182 7.104 -13.978 1.00 90.19 126 SER A C 1
ATOM 1016 O O . SER A 1 126 ? 4.679 5.988 -14.096 1.00 90.19 126 SER A O 1
ATOM 1018 N N . ALA A 1 127 ? 4.927 8.184 -13.730 1.00 91.62 127 ALA A N 1
ATOM 1019 C CA . ALA A 1 127 ? 6.381 8.089 -13.631 1.00 91.62 127 ALA A CA 1
ATOM 1020 C C . ALA A 1 127 ? 6.828 7.091 -12.541 1.00 91.62 127 ALA A C 1
ATOM 1022 O O . ALA A 1 127 ? 7.851 6.427 -12.681 1.00 91.62 127 ALA A O 1
ATOM 1023 N N . ALA A 1 128 ? 6.061 6.965 -11.452 1.00 92.69 128 ALA A N 1
ATOM 1024 C CA . ALA A 1 128 ? 6.387 6.054 -10.361 1.00 92.69 128 ALA A CA 1
ATOM 1025 C C . ALA A 1 128 ? 6.160 4.573 -10.709 1.00 92.69 128 ALA A C 1
ATOM 1027 O O . ALA A 1 128 ? 6.932 3.716 -10.281 1.00 92.69 128 ALA A O 1
ATOM 1028 N N . ILE A 1 129 ? 5.099 4.273 -11.462 1.00 92.06 129 ILE A N 1
ATOM 1029 C CA . ILE A 1 129 ? 4.801 2.924 -11.957 1.00 92.06 129 ILE A CA 1
ATOM 1030 C C . ILE A 1 129 ? 5.849 2.523 -12.997 1.00 92.06 129 ILE A C 1
ATOM 1032 O O . ILE A 1 129 ? 6.463 1.466 -12.848 1.00 92.06 129 ILE A O 1
ATOM 1036 N N . GLU A 1 130 ? 6.136 3.403 -13.962 1.00 91.88 130 GLU A N 1
ATOM 1037 C CA . GLU A 1 130 ? 7.175 3.186 -14.977 1.00 91.88 130 GLU A CA 1
ATOM 1038 C C . GLU A 1 130 ? 8.550 2.906 -14.350 1.00 91.88 130 GLU A C 1
ATOM 1040 O O . GLU A 1 130 ? 9.262 2.009 -14.800 1.00 91.88 130 GLU A O 1
ATOM 1045 N N . ALA A 1 131 ? 8.917 3.615 -13.276 1.00 92.81 131 ALA A N 1
ATOM 1046 C CA . ALA A 1 131 ? 10.191 3.403 -12.590 1.00 92.81 131 ALA A CA 1
ATOM 1047 C C . ALA A 1 131 ? 10.281 2.032 -11.887 1.00 92.81 131 ALA A C 1
ATOM 1049 O O . ALA A 1 131 ? 11.356 1.426 -11.846 1.00 92.81 131 ALA A O 1
ATOM 1050 N N . VAL A 1 132 ? 9.171 1.509 -11.351 1.00 91.88 132 VAL A N 1
ATOM 1051 C CA . VAL A 1 132 ? 9.134 0.141 -10.801 1.00 91.88 132 VAL A CA 1
ATOM 1052 C C . VAL A 1 132 ? 9.197 -0.902 -11.914 1.00 91.88 132 VAL A C 1
ATOM 1054 O O . VAL A 1 132 ? 9.955 -1.863 -11.792 1.00 91.88 132 VAL A O 1
ATOM 1057 N N . ASP A 1 133 ? 8.471 -0.703 -13.014 1.00 91.12 133 ASP A N 1
ATOM 1058 C CA . ASP A 1 133 ? 8.518 -1.602 -14.176 1.00 91.12 133 ASP A CA 1
ATOM 1059 C C . ASP A 1 133 ? 9.905 -1.652 -14.829 1.00 91.12 133 ASP A C 1
ATOM 1061 O O . ASP A 1 133 ? 10.355 -2.711 -15.273 1.00 91.12 133 ASP A O 1
ATOM 1065 N N . ALA A 1 134 ? 10.621 -0.525 -14.839 1.00 91.19 134 ALA A N 1
ATOM 1066 C CA . ALA A 1 134 ? 12.009 -0.445 -15.286 1.00 91.19 134 ALA A CA 1
ATOM 1067 C C . ALA A 1 134 ? 13.006 -1.105 -14.309 1.00 91.19 134 ALA A C 1
ATOM 1069 O O . ALA A 1 134 ? 14.185 -1.251 -14.639 1.00 91.19 134 ALA A O 1
ATOM 1070 N N . GLY A 1 135 ? 12.555 -1.516 -13.119 1.00 89.06 135 GLY A N 1
ATOM 1071 C CA . GLY A 1 135 ? 13.385 -2.128 -12.083 1.00 89.06 135 GLY A CA 1
ATOM 1072 C C . GLY A 1 135 ? 14.248 -1.136 -11.298 1.00 89.06 135 GLY A C 1
ATOM 1073 O O . GLY A 1 135 ? 15.158 -1.563 -10.587 1.00 89.06 135 GLY A O 1
ATOM 1074 N N . GLU A 1 136 ? 13.987 0.172 -11.402 1.00 90.88 136 GLU A N 1
ATOM 1075 C CA . GLU A 1 136 ? 14.710 1.202 -10.640 1.00 90.88 136 GLU A CA 1
ATOM 1076 C C . GLU A 1 136 ? 14.346 1.171 -9.151 1.00 90.88 136 GLU A C 1
ATOM 1078 O O . GLU A 1 136 ? 15.176 1.477 -8.291 1.00 90.88 136 GLU A O 1
ATOM 1083 N N . TYR A 1 137 ? 13.107 0.770 -8.847 1.00 91.62 137 TYR A N 1
ATOM 1084 C CA . TYR A 1 137 ? 12.601 0.612 -7.489 1.00 91.62 137 TYR A CA 1
ATOM 1085 C C . TYR A 1 137 ? 11.893 -0.738 -7.343 1.00 91.62 137 TYR A C 1
ATOM 1087 O O . TYR A 1 137 ? 11.076 -1.093 -8.188 1.00 91.62 137 TYR A O 1
ATOM 1095 N N . PRO A 1 138 ? 12.144 -1.493 -6.262 1.00 89.81 138 PRO A N 1
ATOM 1096 C CA . PRO A 1 138 ? 11.490 -2.781 -6.041 1.00 89.81 138 PRO A CA 1
ATOM 1097 C C . PRO A 1 138 ? 10.010 -2.690 -5.654 1.00 89.81 138 PRO A C 1
ATOM 1099 O O . PRO A 1 138 ? 9.259 -3.628 -5.916 1.00 89.81 138 PRO A O 1
ATOM 1102 N N . TYR A 1 139 ? 9.588 -1.594 -5.012 1.00 91.75 139 TYR A N 1
ATOM 1103 C CA . TYR A 1 139 ? 8.198 -1.404 -4.599 1.00 91.75 139 TYR A CA 1
ATOM 1104 C C . TYR A 1 139 ? 7.722 0.026 -4.794 1.00 91.75 139 TYR A C 1
ATOM 1106 O O . TYR A 1 139 ? 8.445 0.995 -4.544 1.00 91.75 139 TYR A O 1
ATOM 1114 N N . LEU A 1 140 ? 6.438 0.115 -5.106 1.00 93.69 140 LEU A N 1
ATOM 1115 C CA . LEU A 1 140 ? 5.624 1.312 -5.087 1.00 93.69 140 LEU A CA 1
ATOM 1116 C C . LEU A 1 140 ? 4.450 1.085 -4.137 1.00 93.69 140 LEU A C 1
ATOM 1118 O O . LEU A 1 140 ? 3.697 0.121 -4.276 1.00 93.69 140 LEU A O 1
ATOM 1122 N N . PHE A 1 141 ? 4.274 1.999 -3.189 1.00 94.25 141 PHE A N 1
ATOM 1123 C CA . PHE A 1 141 ? 3.075 2.083 -2.368 1.00 94.25 141 PHE A CA 1
ATOM 1124 C C . PHE A 1 141 ? 2.250 3.281 -2.804 1.00 94.25 141 PHE A C 1
ATOM 1126 O O . PHE A 1 141 ? 2.673 4.421 -2.618 1.00 94.25 141 PHE A O 1
ATOM 1133 N N . LEU A 1 142 ? 1.062 3.034 -3.347 1.00 93.44 142 LEU A N 1
ATOM 1134 C CA . LEU A 1 142 ? 0.068 4.073 -3.581 1.00 93.44 142 LEU A CA 1
ATOM 1135 C C . LEU A 1 142 ? -0.798 4.210 -2.333 1.00 93.44 142 LEU A C 1
ATOM 1137 O O . LEU A 1 142 ? -1.203 3.209 -1.743 1.00 93.44 142 LEU A O 1
ATOM 1141 N N . PHE A 1 143 ? -1.118 5.435 -1.946 1.00 87.50 143 PHE A N 1
ATOM 1142 C CA . PHE A 1 143 ? -2.020 5.723 -0.840 1.00 87.50 143 PHE A CA 1
ATOM 1143 C C . PHE A 1 143 ? -2.837 6.972 -1.140 1.00 87.50 143 PHE A C 1
ATOM 1145 O O . PHE A 1 143 ? -2.455 7.835 -1.933 1.00 87.50 143 PHE A O 1
ATOM 1152 N N . ASN A 1 144 ? -4.026 7.014 -0.552 1.00 77.00 144 ASN A N 1
ATOM 1153 C CA . ASN A 1 144 ? -5.027 8.021 -0.856 1.00 77.00 144 ASN A CA 1
ATOM 1154 C C . ASN A 1 144 ? -5.562 8.615 0.446 1.00 77.00 144 ASN A C 1
ATOM 1156 O O . ASN A 1 144 ? -5.945 7.862 1.346 1.00 77.00 144 ASN A O 1
ATOM 1160 N N . PHE A 1 145 ? -5.638 9.943 0.507 1.00 66.06 145 PHE A N 1
ATOM 1161 C CA . PHE A 1 145 ? -6.082 10.731 1.660 1.00 66.06 145 PHE A CA 1
ATOM 1162 C C . PHE A 1 145 ? -7.062 11.841 1.284 1.00 66.06 145 PHE A C 1
ATOM 1164 O O . PHE A 1 145 ? -7.072 12.307 0.115 1.00 66.06 145 PHE A O 1
#

Secondary structure (DSSP, 8-state):
-EEEEEE--SS---HHHHHHHHTTTEEEEEEE--GGGTTHHHHHHHHHHHH--TTSSPPPEEEEE-SSSEEEEEEE-TTSTHHHHTTTS-HHHHHHHHIIIIIIHHHH---TTT-GGGEEEES-HHHHHHHHHTTS-SEEEEEE-

Organism: Desulforamulus ruminis (strain ATCC 23193 / DSM 2154 / NCIMB 8452 / DL) (NCBI:txid696281)

Radius of gyration: 14.19 Å; chains: 1; bounding box: 38×27×37 Å